Protein AF-A0AAW0IZM4-F1 (afdb_monomer)

Nearest PDB structures (foldseek):
  4m6a-assembly3_E  TM=3.758E-01  e=3.084E+00  synthetic construct
  3qva-assembly1_D  TM=5.184E-01  e=6.696E+00  Klebsiella pneumoniae subsp. pneumoniae MGH 78578

Radius of gyration: 14.12 Å; Cα contacts (8 Å, |Δi|>4): 92; chains: 1; bounding box: 32×18×37 Å

Structure (mmCIF, N/CA/C/O backbone):
data_AF-A0AAW0IZM4-F1
#
_entry.id   AF-A0AAW0IZM4-F1
#
loop_
_atom_site.group_PDB
_atom_site.id
_atom_site.type_symbol
_atom_site.label_atom_id
_atom_site.label_alt_id
_atom_site.label_comp_id
_atom_site.label_asym_id
_atom_site.label_entity_id
_atom_site.label_seq_id
_atom_site.pdbx_PDB_ins_code
_atom_site.Cartn_x
_atom_site.Cartn_y
_atom_site.Cartn_z
_atom_site.occupancy
_atom_site.B_iso_or_equiv
_atom_site.auth_seq_id
_atom_site.auth_comp_id
_atom_site.auth_asym_id
_atom_site.auth_atom_id
_atom_site.pdbx_PDB_model_num
ATOM 1 N N . MET A 1 1 ? 5.556 -5.078 -0.891 1.00 76.31 1 MET A N 1
ATOM 2 C CA . MET A 1 1 ? 5.348 -4.008 0.109 1.00 76.31 1 MET A CA 1
ATOM 3 C C . MET A 1 1 ? 3.942 -4.142 0.651 1.00 76.31 1 MET A C 1
ATOM 5 O O . MET A 1 1 ? 3.057 -4.512 -0.110 1.00 76.31 1 MET A O 1
ATOM 9 N N . LYS A 1 2 ? 3.762 -3.879 1.947 1.00 82.62 2 LYS A N 1
ATOM 10 C CA . LYS A 1 2 ? 2.501 -4.076 2.663 1.00 82.62 2 LYS A CA 1
ATOM 11 C C . LYS A 1 2 ? 2.111 -2.793 3.384 1.00 82.62 2 LYS A C 1
ATOM 13 O O . LYS A 1 2 ? 2.956 -2.187 4.038 1.00 82.62 2 LYS A O 1
ATOM 18 N N . ILE A 1 3 ? 0.854 -2.396 3.244 1.00 83.44 3 ILE A N 1
ATOM 19 C CA . ILE A 1 3 ? 0.246 -1.244 3.908 1.00 83.44 3 ILE A CA 1
ATOM 20 C C . ILE A 1 3 ? -0.935 -1.766 4.723 1.00 83.44 3 ILE A C 1
ATOM 22 O O . ILE A 1 3 ? -1.797 -2.447 4.172 1.00 83.44 3 ILE A O 1
ATOM 26 N N . SER A 1 4 ? -0.978 -1.434 6.010 1.00 86.81 4 SER A N 1
ATOM 27 C CA . SER A 1 4 ? -2.091 -1.757 6.906 1.00 86.81 4 SER A CA 1
ATOM 28 C C . SER A 1 4 ? -2.778 -0.468 7.348 1.00 86.81 4 SER A C 1
ATOM 30 O O . SER A 1 4 ? -2.105 0.534 7.597 1.00 86.81 4 SER A O 1
ATOM 32 N N . ASN A 1 5 ? -4.110 -0.475 7.414 1.00 86.75 5 ASN A N 1
ATOM 33 C CA . ASN A 1 5 ? -4.870 0.643 7.959 1.00 86.75 5 ASN A CA 1
ATOM 34 C C . ASN A 1 5 ? -5.200 0.412 9.440 1.00 86.75 5 ASN A C 1
ATOM 36 O O . ASN A 1 5 ? -6.190 -0.244 9.772 1.00 86.75 5 ASN A O 1
ATOM 40 N N . ASP A 1 6 ? -4.395 1.018 10.308 1.00 86.06 6 ASP A N 1
ATOM 41 C CA . ASP A 1 6 ? -4.572 1.017 11.763 1.00 86.06 6 ASP A CA 1
ATOM 42 C C . ASP A 1 6 ? -5.186 2.331 12.289 1.00 86.06 6 ASP A C 1
ATOM 44 O O . ASP A 1 6 ? -5.106 2.626 13.481 1.00 86.06 6 ASP A O 1
ATOM 48 N N . LEU A 1 7 ? -5.811 3.138 11.418 1.00 83.38 7 LEU A N 1
ATOM 49 C CA . LEU A 1 7 ? -6.458 4.384 11.828 1.00 83.38 7 LEU A CA 1
ATOM 50 C C . LEU A 1 7 ? -7.611 4.127 12.815 1.00 83.38 7 LEU A C 1
ATOM 52 O O . LEU A 1 7 ? -8.447 3.226 12.650 1.00 83.38 7 LEU A O 1
ATOM 56 N N . GLU A 1 8 ? -7.678 4.968 13.846 1.00 79.19 8 GLU A N 1
ATOM 57 C CA . GLU A 1 8 ? -8.766 4.962 14.822 1.00 79.19 8 GLU A CA 1
ATOM 58 C C . GLU A 1 8 ? -10.098 5.415 14.191 1.00 79.19 8 GLU A C 1
ATOM 60 O O . GLU A 1 8 ? -10.160 5.885 13.056 1.00 79.19 8 GLU A O 1
ATOM 65 N N . ASN A 1 9 ? -11.207 5.205 14.905 1.00 81.50 9 ASN A N 1
ATOM 66 C CA . ASN A 1 9 ? -12.567 5.562 14.467 1.00 81.50 9 ASN A CA 1
ATOM 67 C C . ASN A 1 9 ? -13.100 4.903 13.181 1.00 81.50 9 ASN A C 1
ATOM 69 O O . ASN A 1 9 ? -14.165 5.283 12.704 1.00 81.50 9 ASN A O 1
ATOM 73 N N . GLY A 1 10 ? -12.430 3.883 12.639 1.00 75.12 10 GLY A N 1
ATOM 74 C CA . GLY A 1 1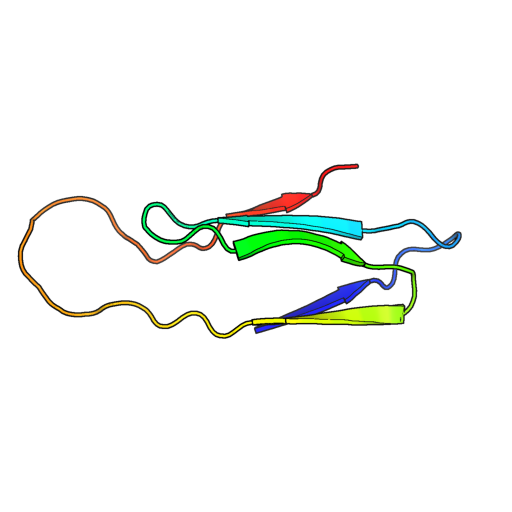0 ? -12.930 3.214 11.433 1.00 75.12 10 GLY A CA 1
ATOM 75 C C . GLY A 1 10 ? -12.690 4.019 10.156 1.00 75.12 10 GLY A C 1
ATOM 76 O O . GLY A 1 10 ? -13.365 3.778 9.156 1.00 75.12 10 GLY A O 1
ATOM 77 N N . LEU A 1 11 ? -11.752 4.972 10.189 1.00 83.44 11 LEU A N 1
ATOM 78 C CA . LEU A 1 11 ? -11.405 5.792 9.035 1.00 83.44 11 LEU A CA 1
ATOM 79 C C . LEU A 1 11 ? -10.931 4.919 7.871 1.00 83.44 11 LEU A C 1
ATOM 81 O O . LEU A 1 11 ? -10.190 3.951 8.055 1.00 83.44 11 LEU A O 1
ATOM 85 N N . VAL A 1 12 ? -11.369 5.277 6.666 1.00 83.62 12 VAL A N 1
ATOM 86 C CA . VAL A 1 12 ? -10.968 4.605 5.430 1.00 83.62 12 VAL A CA 1
ATOM 87 C C . VAL A 1 12 ? -9.709 5.276 4.901 1.00 83.62 12 VAL A C 1
ATOM 89 O O . VAL A 1 12 ? -9.693 6.473 4.627 1.00 83.62 12 VAL A O 1
ATOM 92 N N . LEU A 1 13 ? -8.650 4.490 4.750 1.00 84.19 13 LEU A N 1
ATOM 93 C CA . LEU A 1 13 ? -7.383 4.932 4.194 1.00 84.19 13 LEU A CA 1
ATOM 94 C C . LEU A 1 13 ? -7.450 4.818 2.668 1.00 84.19 13 LEU A C 1
ATOM 96 O O . LEU A 1 13 ? -7.321 3.721 2.125 1.00 84.19 13 LEU A O 1
ATOM 100 N N . ASN A 1 14 ? -7.654 5.936 1.972 1.00 84.50 14 ASN A N 1
ATOM 101 C CA . ASN A 1 14 ? -7.560 5.963 0.514 1.00 84.50 14 ASN A CA 1
ATOM 102 C C . ASN A 1 14 ? -6.104 6.187 0.108 1.00 84.50 14 ASN A C 1
ATOM 104 O O . ASN A 1 14 ? -5.536 7.259 0.339 1.00 84.50 14 ASN A O 1
ATOM 108 N N . LEU A 1 15 ? -5.501 5.172 -0.498 1.00 82.75 15 LEU A N 1
ATOM 109 C CA . LEU A 1 15 ? -4.150 5.236 -1.037 1.00 82.75 15 LEU A CA 1
ATOM 110 C C . LEU A 1 15 ? -4.209 5.294 -2.562 1.00 82.75 15 LEU A C 1
ATOM 112 O O . LEU A 1 15 ? -4.795 4.425 -3.199 1.00 82.75 15 LEU A O 1
ATOM 116 N N . HIS A 1 16 ? -3.586 6.307 -3.155 1.00 82.25 16 HIS A N 1
ATOM 117 C CA . HIS A 1 16 ? -3.272 6.295 -4.583 1.00 82.25 16 HIS A CA 1
ATOM 118 C C . HIS A 1 16 ? -1.809 5.921 -4.740 1.00 82.25 16 HIS A C 1
ATOM 120 O O . HIS A 1 16 ? -0.916 6.622 -4.253 1.00 82.25 16 HIS A O 1
ATOM 126 N N . CYS A 1 17 ? -1.586 4.790 -5.391 1.00 76.06 17 CYS A N 1
ATOM 127 C CA . CYS A 1 17 ? -0.279 4.222 -5.637 1.00 76.06 17 CYS A CA 1
ATOM 128 C C . CYS A 1 17 ? 0.099 4.402 -7.109 1.00 76.06 17 CYS A C 1
ATOM 130 O O . CYS A 1 17 ? -0.397 3.689 -7.972 1.00 76.06 17 CYS A O 1
ATOM 132 N N . GLN A 1 18 ? 1.006 5.338 -7.393 1.00 73.75 18 GLN A N 1
ATOM 133 C CA . GLN A 1 18 ? 1.469 5.583 -8.761 1.00 73.75 18 GLN A CA 1
ATOM 134 C C . GLN A 1 18 ? 2.990 5.740 -8.850 1.00 73.75 18 GLN A C 1
ATOM 136 O O . GLN A 1 18 ? 3.656 6.317 -7.982 1.00 73.75 18 GLN A O 1
ATOM 141 N N . SER A 1 19 ? 3.534 5.245 -9.953 1.00 73.88 19 SER A N 1
ATOM 142 C CA . SER A 1 19 ? 4.854 5.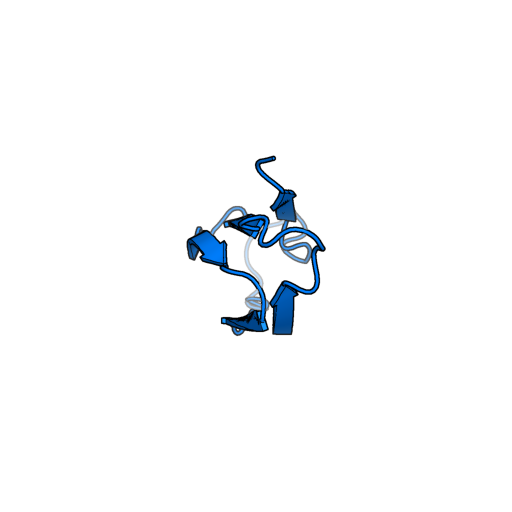558 -10.497 1.00 73.88 19 SER A CA 1
ATOM 143 C C . SER A 1 19 ? 4.664 6.274 -11.846 1.00 73.88 19 SER A C 1
ATOM 145 O O . SER A 1 19 ? 3.542 6.388 -12.326 1.00 73.88 19 SER A O 1
ATOM 147 N N . LYS A 1 20 ? 5.714 6.780 -12.517 1.00 68.69 20 LYS A N 1
ATOM 148 C CA . LYS A 1 20 ? 5.495 7.405 -13.850 1.00 68.69 20 LYS A CA 1
ATOM 149 C C . LYS A 1 20 ? 5.070 6.422 -14.923 1.00 68.69 20 LYS A C 1
ATOM 151 O O . LYS A 1 20 ? 4.499 6.861 -15.911 1.00 68.69 20 LYS A O 1
ATOM 156 N N . ASN A 1 21 ? 5.414 5.148 -14.787 1.00 67.62 21 ASN A N 1
ATOM 157 C CA . ASN A 1 21 ? 5.158 4.180 -15.847 1.00 67.62 21 ASN A CA 1
ATOM 158 C C . ASN A 1 21 ? 4.049 3.187 -15.506 1.00 67.62 21 ASN A C 1
ATOM 160 O O . ASN A 1 21 ? 3.658 2.419 -16.377 1.00 67.62 21 ASN A O 1
ATOM 164 N N . ASP A 1 22 ? 3.594 3.190 -14.257 1.00 70.00 22 ASP A N 1
ATOM 165 C CA . ASP A 1 22 ? 2.637 2.229 -13.735 1.00 70.00 22 ASP A CA 1
ATOM 166 C C . ASP A 1 22 ? 1.779 2.915 -12.673 1.00 70.00 22 ASP A C 1
ATOM 168 O O . ASP A 1 22 ? 2.321 3.476 -11.711 1.00 70.00 22 ASP A O 1
ATOM 172 N N . ASP A 1 23 ? 0.469 2.915 -12.885 1.00 76.94 23 ASP A N 1
ATOM 173 C CA . ASP A 1 23 ? -0.530 3.449 -11.968 1.00 76.94 23 ASP A CA 1
ATOM 174 C C . ASP A 1 23 ? -1.353 2.266 -11.458 1.00 76.94 23 ASP A C 1
ATOM 176 O O . ASP A 1 23 ? -2.047 1.601 -12.226 1.00 76.94 23 ASP A O 1
ATOM 180 N N . LEU A 1 24 ? -1.238 1.984 -10.160 1.00 78.12 24 LEU A N 1
ATOM 181 C CA . LEU A 1 24 ? -1.972 0.899 -9.506 1.00 78.12 24 LEU A CA 1
ATOM 182 C C . LEU A 1 24 ? -3.400 1.332 -9.143 1.00 78.12 24 LEU A C 1
ATOM 184 O O . LEU A 1 24 ? -4.218 0.502 -8.761 1.00 78.12 24 LEU A O 1
ATOM 188 N N . GLY A 1 25 ? -3.712 2.620 -9.291 1.00 81.62 25 GLY A N 1
ATOM 189 C CA . GLY A 1 25 ? -5.000 3.209 -8.987 1.00 81.62 25 GLY A CA 1
ATOM 190 C C . GLY A 1 25 ? -5.158 3.619 -7.527 1.00 81.62 25 GLY A C 1
ATOM 191 O O . GLY A 1 25 ? -4.206 3.701 -6.737 1.00 81.62 25 GLY A O 1
ATOM 192 N N . VAL A 1 26 ? -6.412 3.918 -7.190 1.00 84.12 26 VAL A N 1
ATOM 193 C CA . VAL A 1 26 ? -6.849 4.276 -5.841 1.00 84.12 26 VAL A CA 1
ATOM 194 C C . VAL A 1 26 ? -7.417 3.037 -5.159 1.00 84.12 26 VAL A C 1
ATOM 196 O O . VAL A 1 26 ? -8.335 2.403 -5.679 1.00 84.12 26 VAL A O 1
ATOM 199 N N . HIS A 1 27 ? -6.917 2.729 -3.966 1.00 85.31 27 HIS A N 1
ATOM 200 C CA . HIS A 1 27 ? -7.449 1.673 -3.115 1.00 85.31 27 HIS A CA 1
ATOM 201 C C . HIS A 1 27 ? -7.968 2.257 -1.805 1.00 85.31 27 HIS A C 1
ATOM 203 O O . HIS A 1 27 ? -7.262 2.984 -1.108 1.00 85.31 27 HIS A O 1
ATOM 209 N N . ALA A 1 28 ? -9.205 1.910 -1.461 1.00 87.19 28 ALA A N 1
ATOM 210 C CA . ALA A 1 28 ? -9.820 2.248 -0.188 1.00 87.19 28 ALA A CA 1
ATOM 211 C C . ALA A 1 28 ? -9.614 1.090 0.796 1.00 87.19 28 ALA A C 1
ATOM 213 O O . ALA A 1 28 ? -10.151 -0.002 0.608 1.00 87.19 28 ALA A O 1
ATOM 214 N N . LEU A 1 29 ? -8.830 1.318 1.846 1.00 86.69 29 LEU A N 1
ATOM 215 C CA . LEU A 1 29 ? -8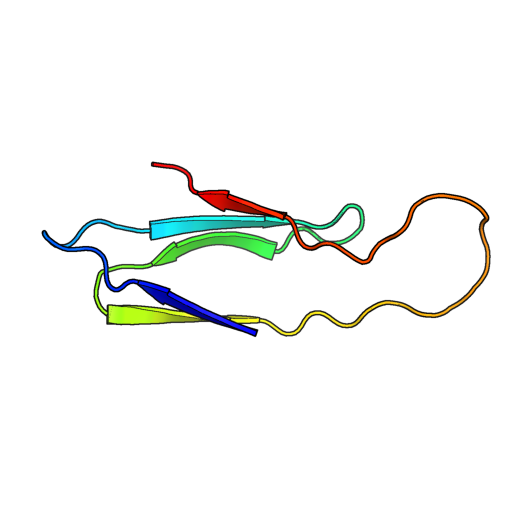.605 0.354 2.918 1.00 86.69 29 LEU A CA 1
ATOM 216 C C . LEU A 1 29 ? -9.479 0.694 4.122 1.00 86.69 29 LEU A C 1
ATOM 218 O O . LEU A 1 29 ? -9.265 1.705 4.787 1.00 86.69 29 LEU A O 1
ATOM 222 N N . SER A 1 30 ? -10.437 -0.168 4.452 1.00 87.06 30 SER A N 1
ATOM 223 C CA . SER A 1 30 ? -11.172 -0.094 5.722 1.00 87.06 30 SER A CA 1
ATOM 224 C C . SER A 1 30 ? -10.258 -0.403 6.918 1.00 87.06 30 SER A C 1
ATOM 226 O O . SER A 1 30 ? -9.172 -0.956 6.742 1.00 87.06 30 SER A O 1
ATOM 228 N N . LYS A 1 31 ? -10.683 -0.059 8.140 1.00 85.25 31 LYS A N 1
ATOM 229 C CA . LYS A 1 31 ? -9.920 -0.347 9.368 1.00 85.25 31 LYS A CA 1
ATOM 230 C C . LYS A 1 31 ? -9.587 -1.839 9.489 1.00 85.25 31 LYS A C 1
ATOM 232 O O . LYS A 1 31 ? -10.468 -2.682 9.337 1.00 85.25 31 LYS A O 1
ATOM 237 N N . GLY A 1 32 ? -8.321 -2.151 9.769 1.00 85.50 32 GLY A N 1
ATOM 238 C CA . GLY A 1 32 ? -7.785 -3.517 9.804 1.00 85.50 32 GLY A CA 1
ATOM 239 C C . GLY A 1 32 ? -7.530 -4.127 8.420 1.00 85.50 32 GLY A C 1
ATOM 240 O O . GLY A 1 32 ? -7.029 -5.245 8.317 1.00 85.50 32 GLY A O 1
ATOM 241 N N . GLY A 1 33 ? -7.855 -3.401 7.347 1.00 85.50 33 GLY A N 1
ATOM 242 C CA . GLY A 1 33 ? -7.570 -3.795 5.978 1.00 85.50 33 GLY A CA 1
ATOM 243 C C . GLY A 1 33 ? -6.077 -3.740 5.683 1.00 85.50 33 GLY A C 1
ATOM 244 O O . GLY A 1 33 ? -5.349 -2.882 6.185 1.00 85.50 33 GLY A O 1
ATOM 245 N N . THR A 1 34 ? -5.632 -4.649 4.820 1.00 84.62 34 THR A N 1
ATOM 246 C CA . THR A 1 34 ? -4.257 -4.693 4.327 1.00 84.62 34 THR A CA 1
ATOM 247 C C . THR A 1 34 ? -4.246 -4.615 2.804 1.00 84.62 34 THR A C 1
ATOM 249 O O . THR A 1 34 ? -5.008 -5.319 2.145 1.00 84.62 34 THR A O 1
ATOM 252 N N . PHE A 1 35 ? -3.349 -3.803 2.247 1.00 84.50 35 PHE A N 1
ATOM 253 C CA . PHE A 1 35 ? -3.032 -3.772 0.823 1.00 84.50 35 PHE A CA 1
ATOM 254 C C . PHE A 1 35 ? -1.588 -4.218 0.600 1.00 84.50 35 PHE A C 1
ATOM 256 O O . PHE A 1 35 ? -0.659 -3.674 1.204 1.00 84.50 35 PHE A O 1
ATOM 263 N N . GLU A 1 36 ? -1.393 -5.198 -0.280 1.00 82.50 36 GLU A N 1
ATOM 264 C CA . GLU A 1 36 ? -0.071 -5.691 -0.663 1.00 82.50 36 GLU A CA 1
ATOM 265 C C . GLU A 1 36 ? 0.130 -5.544 -2.164 1.00 82.50 36 GLU A C 1
ATOM 267 O O . GLU A 1 36 ? -0.705 -5.953 -2.965 1.00 82.50 36 GLU A O 1
ATOM 272 N N . PHE A 1 37 ? 1.269 -4.969 -2.540 1.00 76.56 37 PHE A N 1
ATOM 273 C CA . PHE A 1 37 ? 1.674 -4.827 -3.931 1.00 76.56 37 PHE A CA 1
ATOM 274 C C . PHE A 1 37 ? 3.160 -5.132 -4.081 1.00 76.56 37 PHE A C 1
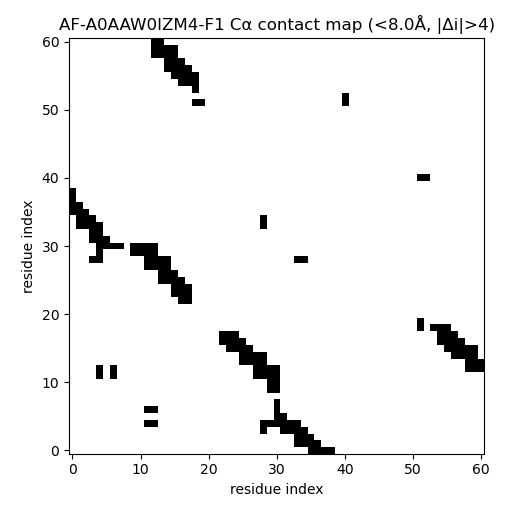ATOM 276 O O . PHE A 1 37 ? 3.972 -4.950 -3.160 1.00 76.56 37 PHE A O 1
ATOM 283 N N . VAL A 1 38 ? 3.531 -5.579 -5.273 1.00 72.69 38 VAL A N 1
ATOM 284 C CA . VAL A 1 38 ? 4.917 -5.856 -5.637 1.00 72.69 38 VAL A CA 1
ATOM 285 C C . VAL A 1 38 ? 5.367 -4.774 -6.606 1.00 72.69 38 VAL A C 1
ATOM 287 O O . VAL A 1 38 ? 4.807 -4.630 -7.684 1.00 72.69 38 VAL A O 1
ATOM 290 N N . PHE A 1 39 ? 6.377 -4.003 -6.206 1.00 69.94 39 PHE A N 1
ATOM 291 C CA . PHE A 1 39 ? 7.036 -3.046 -7.086 1.00 69.94 39 PHE A CA 1
ATOM 292 C C . PHE A 1 39 ? 8.309 -3.690 -7.626 1.00 69.94 39 PHE A C 1
ATOM 294 O O . PHE A 1 39 ? 9.234 -3.972 -6.862 1.00 69.94 39 PHE A O 1
ATOM 301 N N . LEU A 1 40 ? 8.340 -3.943 -8.933 1.00 67.81 40 LEU A N 1
ATOM 302 C CA . LEU A 1 40 ? 9.519 -4.446 -9.625 1.00 67.81 40 LEU A CA 1
ATOM 303 C C . LEU A 1 40 ? 10.243 -3.250 -10.260 1.00 67.81 40 LEU A C 1
ATOM 305 O O . LEU A 1 40 ? 9.742 -2.703 -11.244 1.00 67.81 40 LEU A O 1
ATOM 309 N N . PRO A 1 41 ? 11.392 -2.799 -9.718 1.00 63.03 41 PRO A N 1
ATOM 310 C CA . PRO A 1 41 ? 12.165 -1.749 -10.363 1.00 63.03 41 PRO A CA 1
ATOM 311 C C . PRO A 1 41 ? 12.639 -2.263 -11.723 1.00 63.03 41 PRO A C 1
ATOM 313 O O . PRO A 1 41 ? 13.420 -3.211 -11.805 1.00 63.03 41 PRO A O 1
ATOM 316 N N . ASN A 1 42 ? 12.150 -1.653 -12.801 1.00 57.22 42 ASN A N 1
ATOM 317 C CA . ASN A 1 42 ? 12.534 -2.054 -14.146 1.00 57.22 42 ASN A CA 1
ATOM 318 C C . ASN A 1 42 ? 13.976 -1.576 -14.406 1.00 57.22 42 ASN A C 1
ATOM 320 O O . ASN A 1 42 ? 14.222 -0.380 -14.561 1.00 57.22 42 ASN A O 1
ATOM 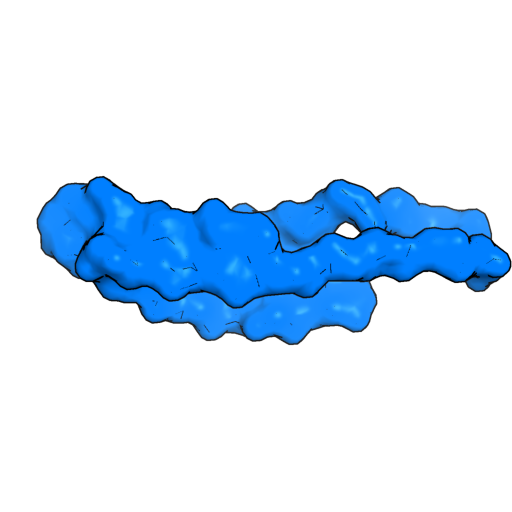324 N N . TYR A 1 43 ? 14.940 -2.502 -14.371 1.00 51.56 43 TYR A N 1
ATOM 325 C CA . TYR A 1 43 ? 16.384 -2.220 -14.424 1.00 51.56 43 TYR A CA 1
ATOM 326 C C . TYR A 1 43 ? 16.975 -2.331 -15.842 1.00 51.56 43 TYR A C 1
ATOM 328 O O . TYR A 1 43 ? 18.192 -2.426 -16.003 1.00 51.56 43 TYR A O 1
ATOM 336 N N . TRP A 1 44 ? 16.141 -2.336 -16.889 1.00 51.38 44 TRP A N 1
ATOM 337 C CA . TRP A 1 44 ? 16.635 -2.373 -18.266 1.00 51.38 44 TRP A CA 1
ATOM 338 C C . TRP A 1 44 ? 16.991 -0.974 -18.769 1.00 51.38 44 TRP A C 1
ATOM 340 O O . TRP A 1 44 ? 16.140 -0.129 -19.042 1.00 51.38 44 TRP A O 1
ATOM 350 N N . GLY A 1 45 ? 18.299 -0.737 -18.869 1.00 55.25 45 GLY A N 1
ATOM 351 C CA . GLY A 1 45 ? 18.875 0.492 -19.383 1.00 55.25 45 GLY A CA 1
ATOM 352 C C . GLY A 1 45 ? 18.642 0.663 -20.880 1.00 55.25 45 GLY A C 1
ATOM 353 O O . GLY A 1 45 ? 19.237 -0.043 -21.684 1.00 55.25 45 GLY A O 1
ATOM 354 N N . SER A 1 46 ? 17.833 1.652 -21.254 1.00 50.38 46 SER A N 1
ATOM 355 C CA . SER A 1 46 ? 18.071 2.535 -22.409 1.00 50.38 46 SER A CA 1
ATOM 356 C C . SER A 1 46 ? 17.13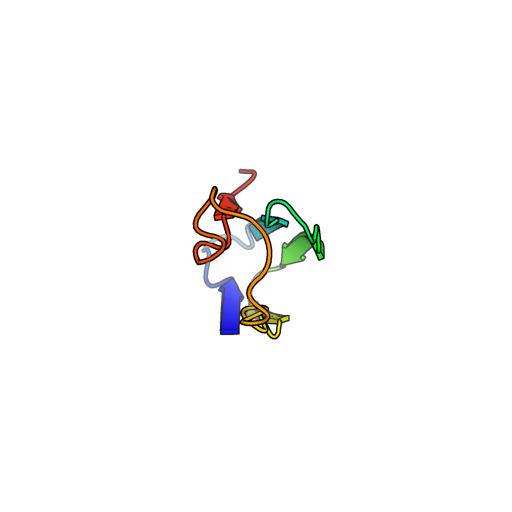0 3.741 -22.325 1.00 50.38 46 SER A C 1
ATOM 358 O O . SER A 1 46 ? 16.058 3.752 -22.914 1.00 50.38 46 SER A O 1
ATOM 360 N N . THR A 1 47 ? 17.499 4.748 -21.525 1.00 45.22 47 THR A N 1
ATOM 361 C CA . THR A 1 47 ? 17.264 6.190 -21.775 1.00 45.22 47 THR A CA 1
ATOM 362 C C . THR A 1 47 ? 17.753 7.007 -20.568 1.00 45.22 47 THR A C 1
ATOM 364 O O . THR A 1 47 ? 17.374 6.717 -19.431 1.00 45.22 47 THR A O 1
ATOM 367 N N . PRO A 1 48 ? 18.599 8.037 -20.760 1.00 47.62 48 PRO A N 1
ATOM 368 C CA . PRO A 1 48 ? 19.097 8.847 -19.664 1.00 47.62 48 PRO A CA 1
ATOM 369 C C . PRO A 1 48 ? 18.036 9.892 -19.327 1.00 47.62 48 PRO A C 1
ATOM 371 O O . PRO A 1 48 ? 17.998 10.967 -19.908 1.00 47.62 48 PRO A O 1
ATOM 374 N N . SER A 1 49 ? 17.109 9.571 -18.433 1.00 41.97 49 SER A N 1
ATOM 375 C CA . SER A 1 49 ? 16.568 10.523 -17.457 1.00 41.97 49 SER A CA 1
ATOM 376 C C . SER A 1 49 ? 15.371 9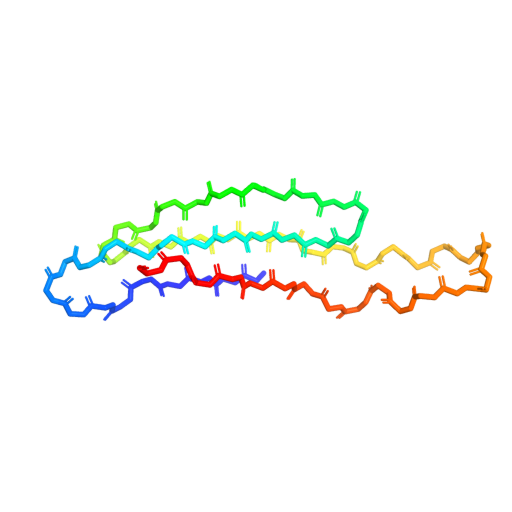.927 -16.733 1.00 41.97 49 SER A C 1
ATOM 378 O O . SER A 1 49 ? 14.442 9.381 -17.323 1.00 41.97 49 SER A O 1
ATOM 380 N N . ARG A 1 50 ? 15.364 10.203 -15.430 1.00 44.25 50 ARG A N 1
ATOM 381 C CA . ARG A 1 50 ? 14.322 9.936 -14.436 1.00 44.25 50 ARG A CA 1
ATOM 382 C C . ARG A 1 50 ? 14.502 8.601 -13.716 1.00 44.25 50 ARG A C 1
ATOM 384 O O . ARG A 1 50 ? 14.061 7.551 -14.158 1.00 44.25 50 ARG A O 1
ATOM 391 N N . ARG A 1 51 ? 15.131 8.722 -12.542 1.00 39.72 51 ARG A N 1
ATOM 392 C CA . ARG A 1 51 ? 14.969 7.840 -11.383 1.00 39.72 51 ARG A CA 1
ATOM 393 C C . ARG A 1 51 ? 13.509 7.374 -11.277 1.00 39.72 51 ARG A C 1
ATOM 395 O O . ARG A 1 51 ? 12.656 8.158 -10.873 1.00 39.72 51 ARG A O 1
ATOM 402 N N . TRP A 1 52 ? 13.237 6.115 -11.602 1.00 50.22 52 TRP A N 1
ATOM 403 C CA . TRP A 1 52 ? 12.007 5.416 -11.215 1.00 50.22 52 TRP A CA 1
ATOM 404 C C . TRP A 1 52 ? 12.311 4.531 -10.014 1.00 50.22 52 TRP A C 1
ATOM 406 O O . TRP A 1 52 ? 12.341 3.314 -10.118 1.00 50.22 52 TRP A O 1
ATOM 416 N N . THR A 1 53 ? 12.620 5.152 -8.877 1.00 49.53 53 THR A N 1
ATOM 417 C CA . THR A 1 53 ? 12.899 4.437 -7.618 1.00 49.53 53 THR A CA 1
ATOM 418 C C . THR A 1 53 ? 11.966 4.839 -6.482 1.00 49.53 53 THR A C 1
ATOM 420 O O . THR A 1 53 ? 12.143 4.371 -5.365 1.00 49.53 53 THR A O 1
ATOM 423 N N . SER A 1 54 ? 10.962 5.680 -6.747 1.00 54.19 54 SER A N 1
ATOM 424 C CA . SER A 1 54 ? 10.024 6.136 -5.723 1.00 54.19 54 SER A CA 1
ATOM 425 C C . SER A 1 54 ? 8.594 5.885 -6.169 1.00 54.19 54 SER A C 1
ATOM 427 O O . SER A 1 54 ? 8.125 6.472 -7.144 1.00 54.19 54 SER A O 1
ATOM 429 N N . MET A 1 55 ? 7.911 5.009 -5.442 1.00 59.19 55 MET A N 1
ATOM 430 C CA . MET A 1 55 ? 6.469 4.853 -5.510 1.00 59.19 55 MET A CA 1
ATOM 431 C C . MET A 1 55 ? 5.848 5.919 -4.612 1.00 59.19 55 MET A C 1
ATOM 433 O O . MET A 1 55 ? 6.151 5.977 -3.420 1.00 59.19 55 MET A O 1
ATOM 437 N N . GLN A 1 56 ? 5.053 6.818 -5.190 1.00 58.69 56 GLN A N 1
ATOM 438 C CA . GLN A 1 56 ? 4.431 7.894 -4.429 1.00 58.69 56 GLN A CA 1
ATOM 439 C C . GLN A 1 56 ? 3.084 7.388 -3.920 1.00 58.69 56 GLN A C 1
ATOM 441 O O . GLN A 1 56 ? 2.152 7.219 -4.704 1.00 58.69 56 GLN A O 1
ATOM 446 N N . THR A 1 57 ? 2.981 7.151 -2.616 1.00 61.06 57 THR A N 1
ATOM 447 C CA 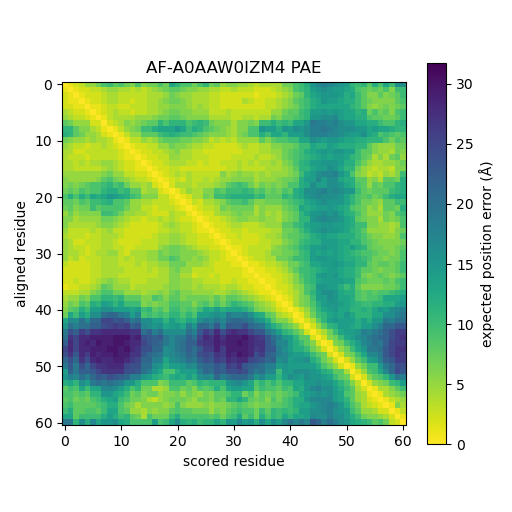. THR A 1 57 ? 1.688 6.917 -1.972 1.00 61.06 57 THR A CA 1
ATOM 448 C C . THR A 1 57 ? 1.113 8.271 -1.581 1.00 61.06 57 THR A C 1
ATOM 450 O O . THR A 1 57 ? 1.694 8.973 -0.750 1.00 61.06 57 THR A O 1
ATOM 453 N N . ARG A 1 58 ? -0.003 8.672 -2.194 1.00 65.69 58 ARG A N 1
ATOM 454 C CA . ARG A 1 58 ? -0.787 9.815 -1.707 1.00 65.69 58 ARG A CA 1
ATOM 455 C C . ARG A 1 58 ? -1.924 9.307 -0.842 1.00 65.69 58 ARG A C 1
ATOM 457 O O . ARG A 1 58 ? -2.711 8.473 -1.279 1.00 65.69 58 ARG A O 1
ATOM 464 N N . LEU A 1 59 ? -1.982 9.840 0.371 1.00 66.69 59 LEU A N 1
ATOM 465 C CA . LEU A 1 59 ? -3.123 9.711 1.262 1.00 66.69 59 LEU A CA 1
ATOM 466 C C . LEU A 1 59 ? -4.177 10.714 0.802 1.00 66.69 59 LEU A C 1
ATOM 468 O O . LEU A 1 59 ? -3.911 11.917 0.786 1.00 66.69 59 LEU A O 1
ATOM 472 N N . LEU A 1 60 ? -5.334 10.215 0.386 1.00 65.88 60 LEU A N 1
ATOM 473 C CA . LEU A 1 60 ? -6.502 11.038 0.094 1.00 65.88 60 LEU A CA 1
ATOM 474 C C . LEU A 1 60 ? -7.401 10.978 1.336 1.00 65.88 60 LEU A C 1
ATOM 476 O O . LEU A 1 60 ? -8.130 10.006 1.540 1.00 65.88 60 LEU A O 1
ATOM 480 N N . MET A 1 61 ? -7.240 11.970 2.209 1.00 55.44 61 MET A N 1
ATOM 481 C CA . MET A 1 61 ? -8.025 12.146 3.436 1.00 55.44 61 MET A CA 1
ATOM 482 C C . MET A 1 61 ? -9.176 13.121 3.218 1.00 55.44 61 MET A C 1
ATOM 484 O O . MET A 1 61 ? -8.989 14.062 2.413 1.00 55.44 61 MET A O 1
#

Foldseek 3Di:
DKDAAQDPPQDWWWKWWDFPVDTPGIDTATHRGMDDDDDDPPPDDDDPDDDRPDTDIDTDD

Solvent-accessible surface area (backbone atoms only — not comparable to full-atom values): 4048 Å² total; per-residue (Å²): 90,78,48,71,29,82,52,70,96,62,45,62,46,29,38,34,42,36,45,97,89,50,71,78,47,76,46,78,28,45,51,78,30,72,51,74,52,85,85,78,73,83,81,78,88,84,74,101,75,76,88,77,84,66,76,48,73,44,78,58,126

InterPro domains:
  IPR010264 Plant self-incompatibility S1 [PF05938] (2-47)
  IPR010264 Plant self-incompatibility S1 [PTHR31232] (2-47)

Sequence (61 aa):
MKISNDLENGLVLNLHCQSKNDDLGVHALSKGGTFEFVFLPNYWGSTPSRRWTSMQTRLLM

Organism: Quercus suber (NCBI:txid58331)

Secondary structure (DSSP, 8-state):
-EEE---GGG--EEEEEE-SS-EEEEEEE-TT-EEE-----------S----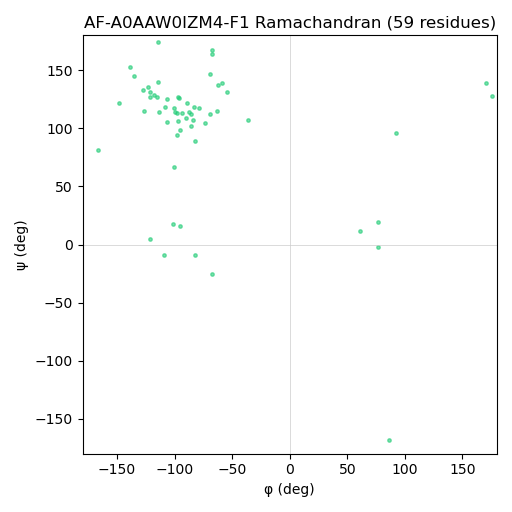---EEEEE-

pLDDT: mean 71.28, std 14.15, range [39.72, 87.19]

Mean predicted aligned error: 9.35 Å